Protein AF-A0A2L0T7G9-F1 (afdb_monomer_lite)

InterPro domains:
  IPR020829 Glyceraldehyde 3-phosphate dehydrogenase, catalytic domain [PF02800] (1-66)
  IPR020831 Glyceraldehyde/Erythrose phosphate dehydrogenase family [PR00078] (7-23)
  IPR020831 Glyceraldehyde/Erythrose phosphate dehydrogenase family [PR00078] (64-66)
  IPR020831 Glyceraldehyde/Erythrose phosphate dehydrogenase family [PTHR10836] (1-66)

Foldseek 3Di:
DPDAPADEDEDPDDDDPLADCDQDDNDPQNQSSHRRVPDDGKAADCVQCVVCVVVVSCHPRYGYID

Radius of gyration: 15.12 Å; chains: 1; bounding box: 42×21×33 Å

pLDDT: mean 96.23, std 2.99, range [78.62, 98.19]

Secondary structure (DSSP, 8-state):
----S-EEEE--PPP-TTSBSSS---TT-GGGGSBGGGS----B--HHHHHHHHSGGGTTTEEEE-

Organism: Pterophyllum scalare (NCBI:txid74131)

Sequence (66 aa):
NFGIIEGLMSTVHAITATQKTVDGPSGKLWRDGRGASQNIIPASTGAAKAVGKVIPELNGKLTGMA

Structure (mmCIF, N/CA/C/O backbone):
data_AF-A0A2L0T7G9-F1
#
_entry.id   AF-A0A2L0T7G9-F1
#
loop_
_atom_site.group_PDB
_atom_site.id
_atom_site.type_symbol
_atom_site.label_atom_id
_atom_site.label_alt_id
_atom_site.label_comp_id
_atom_site.label_asym_id
_atom_site.label_entity_id
_atom_site.label_seq_id
_atom_site.pdbx_PDB_ins_code
_atom_site.Cartn_x
_atom_site.Cartn_y
_atom_site.Cartn_z
_atom_site.occupancy
_atom_site.B_iso_or_equiv
_atom_site.auth_seq_id
_atom_site.auth_comp_id
_atom_site.auth_asym_id
_atom_site.auth_atom_id
_atom_site.pdbx_PDB_model_num
ATOM 1 N N . ASN A 1 1 ? -25.314 8.268 14.008 1.00 78.62 1 ASN A N 1
ATOM 2 C CA . ASN A 1 1 ? -24.025 7.757 13.483 1.00 78.62 1 ASN A CA 1
ATOM 3 C C . ASN A 1 1 ? -23.696 6.424 14.127 1.00 78.62 1 ASN A C 1
ATOM 5 O O . ASN A 1 1 ? -24.052 6.238 15.281 1.00 78.62 1 ASN A O 1
ATOM 9 N N . PHE A 1 2 ? -23.059 5.517 13.382 1.00 90.75 2 PHE A N 1
ATOM 10 C CA . PHE A 1 2 ? -22.870 4.111 13.774 1.00 90.75 2 PHE A CA 1
ATOM 11 C C . PHE A 1 2 ? -21.655 3.850 14.686 1.00 90.75 2 PHE A C 1
ATOM 13 O O . PHE A 1 2 ? -21.660 2.874 15.424 1.00 90.75 2 PHE A O 1
ATOM 20 N N . GLY A 1 3 ? -20.648 4.734 14.688 1.00 93.94 3 GLY A N 1
ATOM 21 C CA . GLY A 1 3 ? -19.396 4.536 15.432 1.00 93.94 3 GLY A CA 1
ATOM 22 C C . GLY A 1 3 ? -18.495 3.460 14.809 1.00 93.94 3 GLY A C 1
ATOM 23 O O . GLY A 1 3 ? -18.966 2.558 14.125 1.00 93.94 3 GLY A O 1
ATOM 24 N N . ILE A 1 4 ? -17.179 3.569 15.016 1.00 96.56 4 ILE A N 1
ATOM 25 C CA . ILE A 1 4 ? -16.199 2.583 14.531 1.00 96.56 4 ILE A CA 1
ATOM 26 C C . ILE A 1 4 ? -15.598 1.865 15.740 1.00 96.56 4 ILE A C 1
ATOM 28 O O . ILE A 1 4 ? -15.009 2.503 16.624 1.00 96.56 4 ILE A O 1
ATOM 32 N N . ILE A 1 5 ? -15.765 0.540 15.767 1.00 97.06 5 ILE A N 1
ATOM 33 C CA . ILE A 1 5 ? -15.182 -0.348 16.782 1.00 97.06 5 ILE A CA 1
ATOM 34 C C . ILE A 1 5 ? -13.751 -0.709 16.369 1.00 97.06 5 ILE A C 1
ATOM 36 O O . ILE A 1 5 ? -12.814 -0.412 17.102 1.00 97.06 5 ILE A O 1
ATOM 40 N N . GLU A 1 6 ? -13.586 -1.252 15.163 1.00 97.31 6 GLU A N 1
ATOM 41 C CA . GLU A 1 6 ? -12.304 -1.606 14.550 1.00 97.31 6 GLU A CA 1
ATOM 42 C C . GLU A 1 6 ? -12.425 -1.612 13.019 1.00 97.31 6 GLU A C 1
ATOM 44 O O . GLU A 1 6 ? -13.532 -1.670 12.477 1.00 97.31 6 GLU A O 1
ATOM 49 N N . GLY A 1 7 ? -11.297 -1.520 12.311 1.00 97.44 7 GLY A N 1
ATOM 50 C CA . GLY A 1 7 ? -11.291 -1.536 10.852 1.00 97.44 7 GLY A CA 1
ATOM 51 C C . GLY A 1 7 ? -9.942 -1.896 10.237 1.00 97.44 7 GLY A C 1
ATOM 52 O O . GLY A 1 7 ? -8.878 -1.470 10.694 1.00 97.44 7 GLY A O 1
ATOM 53 N N . LEU A 1 8 ? -10.009 -2.656 9.144 1.00 97.81 8 LEU A N 1
ATOM 54 C CA . LEU A 1 8 ? -8.878 -2.983 8.283 1.00 97.81 8 LEU A CA 1
ATOM 55 C C . LEU A 1 8 ? -9.064 -2.308 6.928 1.00 97.81 8 LEU A C 1
ATOM 57 O O . LEU A 1 8 ? -10.115 -2.428 6.303 1.00 97.81 8 LEU A O 1
ATOM 61 N N . MET A 1 9 ? -8.035 -1.59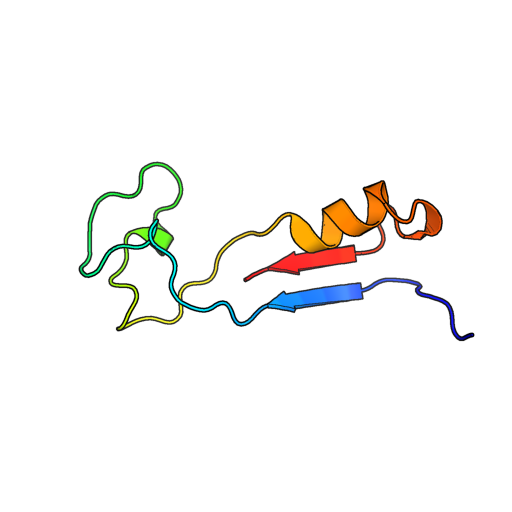9 6.479 1.00 98.00 9 MET A N 1
ATOM 62 C CA . MET A 1 9 ? -8.031 -0.887 5.205 1.00 98.00 9 MET A CA 1
ATOM 63 C C . MET A 1 9 ? -7.061 -1.549 4.225 1.00 98.00 9 MET A C 1
ATOM 65 O O . MET A 1 9 ? -5.962 -1.955 4.599 1.00 98.00 9 MET A O 1
ATOM 69 N N . SER A 1 10 ? -7.463 -1.642 2.962 1.00 97.62 10 SER A N 1
ATOM 70 C CA . SER A 1 10 ? -6.568 -1.946 1.845 1.00 97.62 10 SER A CA 1
ATOM 71 C C . SER A 1 10 ? -6.682 -0.827 0.822 1.00 97.62 10 SER A C 1
ATOM 73 O O . SER A 1 10 ? -7.794 -0.388 0.525 1.00 97.62 10 SER A O 1
ATOM 75 N N . THR A 1 11 ? -5.556 -0.359 0.292 1.00 98.12 11 THR A N 1
ATOM 76 C CA . THR A 1 11 ? -5.545 0.598 -0.817 1.00 98.12 11 THR A CA 1
ATOM 77 C C . THR A 1 11 ? -5.023 -0.081 -2.070 1.00 98.12 11 THR A C 1
ATOM 79 O O . THR A 1 11 ? -3.957 -0.676 -2.050 1.00 98.12 11 THR A O 1
ATOM 82 N N . VAL A 1 12 ? -5.771 0.004 -3.169 1.00 97.94 12 VAL A N 1
ATOM 83 C CA . VAL A 1 12 ? -5.239 -0.360 -4.485 1.00 97.94 12 VAL A CA 1
ATOM 84 C C . VAL A 1 12 ? -4.523 0.875 -5.011 1.00 97.94 12 VAL A C 1
ATOM 86 O O . VAL A 1 12 ? -5.162 1.835 -5.446 1.00 97.94 12 VAL A O 1
ATOM 89 N N . HIS A 1 13 ? -3.197 0.881 -4.887 1.00 98.06 13 HIS A N 1
ATOM 90 C CA . HIS A 1 13 ? -2.385 2.057 -5.177 1.00 98.06 13 HIS A CA 1
ATOM 91 C C . HIS A 1 13 ? -1.818 2.027 -6.601 1.00 98.06 13 HIS A C 1
ATOM 93 O O . HIS A 1 13 ? -1.325 1.002 -7.067 1.00 98.06 13 HIS A O 1
ATOM 99 N N . ALA A 1 14 ? -1.871 3.167 -7.293 1.00 98.12 14 ALA A N 1
ATOM 100 C CA . ALA A 1 14 ? -1.246 3.324 -8.602 1.00 98.12 14 ALA A CA 1
ATOM 101 C C . ALA A 1 14 ? 0.288 3.363 -8.488 1.00 98.12 14 ALA A C 1
ATOM 103 O O . ALA A 1 14 ? 0.836 3.667 -7.430 1.00 98.12 14 ALA A O 1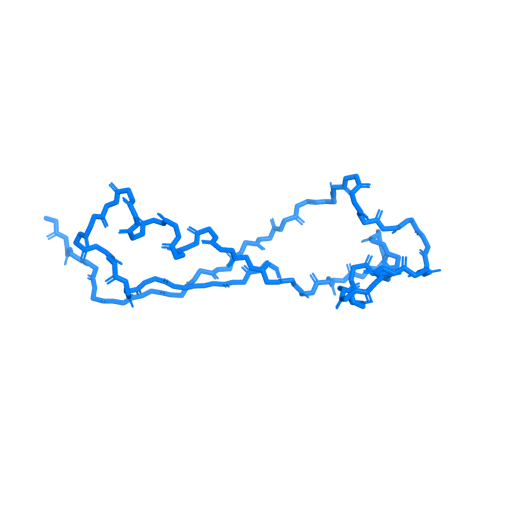
ATOM 104 N N . ILE A 1 15 ? 0.982 3.087 -9.596 1.00 97.31 15 ILE A N 1
ATOM 105 C CA . ILE A 1 15 ? 2.448 3.127 -9.637 1.00 97.31 15 ILE A CA 1
ATOM 106 C C . ILE A 1 15 ? 2.949 4.533 -9.284 1.00 97.31 15 ILE A C 1
ATOM 108 O O . ILE A 1 15 ? 2.433 5.533 -9.786 1.00 97.31 15 ILE A O 1
ATOM 112 N N . THR A 1 16 ? 3.992 4.602 -8.460 1.00 96.69 16 THR A N 1
ATOM 113 C CA . THR A 1 16 ? 4.682 5.852 -8.110 1.00 96.69 16 THR A CA 1
ATOM 114 C C . THR A 1 16 ? 6.151 5.822 -8.533 1.00 96.69 16 THR A C 1
ATOM 116 O O . THR A 1 16 ? 6.705 4.776 -8.866 1.00 96.69 16 THR A O 1
ATOM 119 N N . ALA A 1 17 ? 6.808 6.985 -8.501 1.00 96.31 17 ALA A N 1
ATOM 120 C CA . ALA A 1 17 ? 8.184 7.157 -8.976 1.00 96.31 17 ALA A CA 1
ATOM 121 C C . ALA A 1 17 ? 9.249 6.361 -8.191 1.00 96.31 17 ALA A C 1
ATOM 123 O O . ALA A 1 17 ? 10.385 6.241 -8.646 1.00 96.31 17 ALA A O 1
ATOM 124 N N . THR A 1 18 ? 8.927 5.836 -7.005 1.00 94.12 18 THR A N 1
ATOM 125 C CA . THR A 1 18 ? 9.880 5.059 -6.196 1.00 94.12 18 THR A CA 1
ATOM 126 C C . THR A 1 18 ? 10.047 3.622 -6.701 1.00 94.12 18 THR A C 1
ATOM 128 O O . THR A 1 18 ? 11.132 3.042 -6.545 1.00 94.12 18 THR A O 1
ATOM 131 N N . GLN A 1 19 ? 9.008 3.072 -7.337 1.00 96.12 19 GLN A N 1
ATOM 132 C CA . GLN A 1 19 ? 8.965 1.701 -7.846 1.00 96.12 19 GLN A CA 1
ATOM 133 C C . GLN A 1 19 ? 9.774 1.553 -9.143 1.00 96.12 19 GLN A C 1
ATOM 135 O O . GLN A 1 19 ? 10.011 2.519 -9.871 1.00 96.12 19 GLN A O 1
ATOM 140 N N . LYS A 1 20 ? 10.250 0.335 -9.421 1.00 96.19 20 LYS A N 1
ATOM 141 C CA . LYS A 1 20 ? 11.165 0.064 -10.541 1.00 96.19 20 LYS A CA 1
ATOM 142 C C . LYS A 1 20 ? 10.417 -0.414 -11.781 1.00 96.19 20 LYS A C 1
ATOM 144 O O . LYS A 1 20 ? 9.439 -1.145 -11.683 1.00 96.19 20 LYS A O 1
ATOM 149 N N . THR A 1 21 ? 10.885 -0.022 -12.963 1.00 97.00 21 THR A N 1
ATOM 150 C CA . THR A 1 21 ? 10.312 -0.481 -14.241 1.00 97.00 21 THR A CA 1
ATOM 151 C C . THR A 1 21 ? 10.614 -1.957 -14.513 1.00 97.00 21 THR A C 1
ATOM 153 O O . THR A 1 21 ? 9.784 -2.660 -15.082 1.00 97.00 21 THR A O 1
ATOM 156 N N . VAL A 1 22 ? 11.774 -2.434 -14.058 1.00 97.38 22 VAL A N 1
ATOM 157 C CA . VAL A 1 22 ? 12.235 -3.829 -14.105 1.00 97.38 22 VAL A CA 1
ATOM 158 C C . VAL A 1 22 ? 12.783 -4.239 -12.737 1.00 97.38 22 VAL A C 1
ATOM 160 O O . VAL A 1 22 ? 13.035 -3.374 -11.898 1.00 97.38 22 VAL A O 1
ATOM 163 N N . ASP A 1 23 ? 12.976 -5.540 -12.514 1.00 97.81 23 ASP A N 1
ATOM 164 C CA . ASP A 1 23 ? 13.505 -6.058 -11.250 1.00 97.81 23 ASP A CA 1
ATOM 165 C C . ASP A 1 23 ? 14.876 -5.430 -10.912 1.00 97.81 23 ASP A C 1
ATOM 167 O O . ASP A 1 23 ? 15.800 -5.444 -11.727 1.00 97.81 23 ASP A O 1
ATOM 171 N N . GLY A 1 24 ? 15.023 -4.879 -9.703 1.00 96.62 24 GLY A N 1
ATOM 172 C CA . GLY A 1 24 ? 16.245 -4.212 -9.260 1.00 96.62 24 GLY A 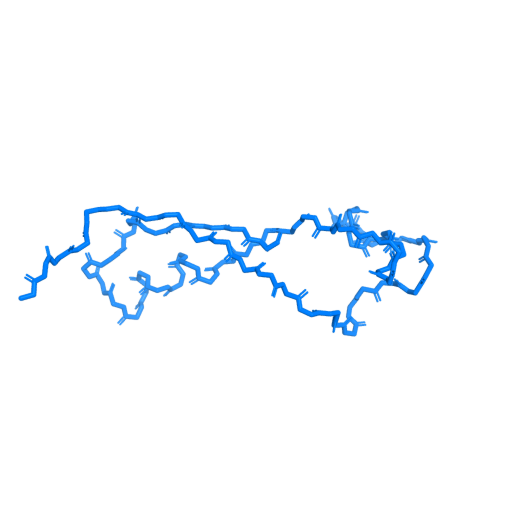CA 1
ATOM 173 C C . GLY A 1 24 ? 16.313 -3.952 -7.747 1.00 96.62 24 GLY A C 1
ATOM 174 O O . GLY A 1 24 ? 15.345 -4.177 -7.017 1.00 96.62 24 GLY A O 1
ATOM 175 N N . PRO A 1 25 ? 17.464 -3.481 -7.231 1.00 96.12 25 PRO A N 1
ATOM 176 C CA . PRO A 1 25 ? 17.649 -3.261 -5.797 1.00 96.12 25 PRO A CA 1
ATOM 177 C C . PRO A 1 25 ? 16.716 -2.172 -5.231 1.00 96.12 25 PRO A C 1
ATOM 179 O O . PRO A 1 25 ? 16.602 -1.083 -5.792 1.00 96.12 25 PRO A O 1
ATOM 182 N N . SER A 1 26 ? 16.095 -2.445 -4.077 1.00 94.44 26 SER A N 1
ATOM 183 C CA . SER A 1 26 ? 15.176 -1.524 -3.369 1.00 94.44 26 SER A CA 1
ATOM 184 C C . SER A 1 26 ? 15.488 -1.394 -1.860 1.00 94.44 26 SER A C 1
ATOM 186 O O . SER A 1 26 ? 14.663 -1.017 -1.025 1.00 94.44 26 SER A O 1
ATOM 188 N N . GLY A 1 27 ? 16.720 -1.728 -1.469 1.00 90.12 27 GLY A N 1
ATOM 189 C CA . GLY A 1 27 ? 17.152 -1.688 -0.071 1.00 90.12 27 GLY A CA 1
ATOM 190 C C . GLY A 1 27 ? 16.288 -2.584 0.821 1.00 90.12 27 GLY A C 1
ATOM 191 O O . GLY A 1 27 ? 16.212 -3.790 0.605 1.00 90.12 27 GLY A O 1
ATOM 192 N N . LYS A 1 28 ? 15.633 -1.993 1.829 1.00 86.50 28 LYS A N 1
ATOM 193 C CA . LYS A 1 28 ? 14.802 -2.733 2.797 1.00 86.50 28 LYS A CA 1
ATOM 194 C C . LYS A 1 28 ? 13.440 -3.169 2.234 1.00 86.50 28 LYS A C 1
ATOM 196 O O . LYS A 1 28 ? 12.845 -4.100 2.768 1.00 86.50 28 LYS A O 1
ATOM 201 N N . LEU A 1 29 ? 12.942 -2.525 1.175 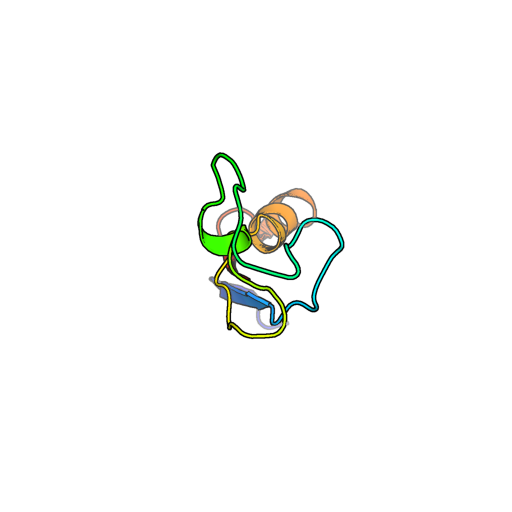1.00 91.25 29 LEU A N 1
ATOM 202 C CA . LEU A 1 29 ? 11.635 -2.811 0.573 1.00 91.25 29 LEU A CA 1
ATOM 203 C C . LEU A 1 29 ? 11.803 -3.702 -0.659 1.00 91.25 29 LEU A C 1
ATOM 205 O O . LEU A 1 29 ? 11.552 -3.305 -1.791 1.00 91.25 29 LEU A O 1
ATOM 209 N N . TRP A 1 30 ? 12.244 -4.934 -0.420 1.00 95.00 30 TRP A N 1
ATOM 210 C CA . TRP A 1 30 ? 12.507 -5.947 -1.447 1.00 95.00 30 TRP A CA 1
ATOM 211 C C . TRP A 1 30 ? 11.376 -6.171 -2.468 1.00 95.00 30 TRP A C 1
ATOM 213 O O . TRP A 1 30 ? 11.661 -6.412 -3.637 1.00 95.00 30 TRP A O 1
ATOM 223 N N . ARG A 1 31 ? 10.103 -6.056 -2.060 1.00 96.94 31 ARG A N 1
ATOM 224 C CA . ARG A 1 31 ? 8.942 -6.226 -2.951 1.00 96.94 31 ARG A CA 1
ATOM 225 C C . ARG A 1 31 ? 8.810 -5.081 -3.956 1.00 96.94 31 ARG A C 1
ATOM 227 O O . ARG A 1 31 ? 8.515 -5.338 -5.115 1.00 96.94 31 ARG A O 1
ATOM 234 N N . ASP A 1 32 ? 9.127 -3.856 -3.551 1.00 9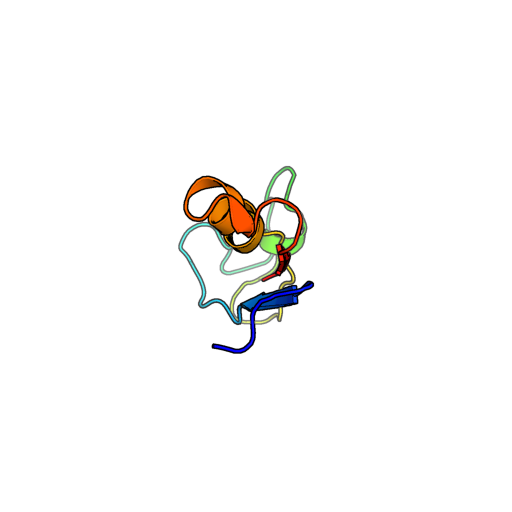4.94 32 ASP A N 1
ATOM 235 C CA . ASP A 1 32 ? 9.101 -2.663 -4.413 1.00 94.94 32 ASP A CA 1
ATOM 236 C C . ASP A 1 32 ? 10.217 -2.681 -5.468 1.00 94.94 32 ASP A C 1
ATOM 238 O O . ASP A 1 32 ? 10.198 -1.908 -6.426 1.00 94.94 32 ASP A O 1
ATOM 242 N N . GLY A 1 33 ? 11.199 -3.570 -5.289 1.00 96.31 33 GLY A N 1
ATOM 243 C CA . GLY A 1 33 ? 12.243 -3.833 -6.269 1.00 96.31 33 GLY A CA 1
ATOM 244 C C . GLY A 1 33 ? 11.766 -4.653 -7.462 1.00 96.31 33 GLY A C 1
ATOM 245 O O . GLY A 1 33 ? 12.521 -4.781 -8.416 1.00 96.31 33 GLY A O 1
ATOM 246 N N . ARG A 1 34 ? 10.553 -5.219 -7.433 1.00 98.06 34 ARG A N 1
ATOM 247 C CA . ARG A 1 34 ? 9.994 -5.965 -8.566 1.00 98.06 34 ARG A CA 1
ATOM 248 C C . ARG A 1 34 ? 9.465 -5.013 -9.641 1.00 98.06 34 ARG A C 1
ATOM 250 O O . ARG A 1 34 ? 9.013 -3.915 -9.321 1.00 98.06 34 ARG A O 1
ATOM 257 N N . GLY A 1 35 ? 9.469 -5.444 -10.901 1.00 97.62 35 GLY A N 1
ATOM 258 C CA . GLY A 1 35 ? 8.936 -4.675 -12.028 1.00 97.62 35 GLY A CA 1
ATOM 259 C C . GLY A 1 35 ? 7.483 -4.247 -11.792 1.00 97.62 35 GLY A 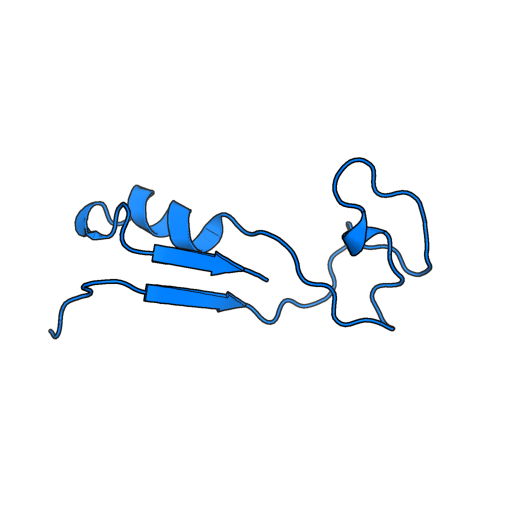C 1
ATOM 260 O O . GLY A 1 35 ? 6.574 -5.083 -11.776 1.00 97.62 35 GLY A O 1
ATOM 261 N N . ALA A 1 36 ? 7.268 -2.943 -11.615 1.00 97.62 36 ALA A N 1
ATOM 262 C CA . ALA A 1 36 ? 6.026 -2.367 -11.101 1.00 97.62 36 ALA A CA 1
ATOM 263 C C . ALA A 1 36 ? 4.819 -2.593 -12.017 1.00 97.62 36 ALA A C 1
ATOM 265 O O . ALA A 1 36 ? 3.718 -2.844 -11.543 1.00 97.62 36 ALA A O 1
ATOM 266 N N . SER A 1 37 ? 5.020 -2.538 -13.334 1.00 97.38 37 SER A N 1
ATOM 267 C CA . SER A 1 37 ? 3.931 -2.672 -14.313 1.00 97.38 37 SER A CA 1
ATOM 268 C C . SER A 1 37 ? 3.530 -4.122 -14.594 1.00 97.38 37 SER A C 1
ATOM 270 O O . SER A 1 37 ? 2.622 -4.357 -15.383 1.00 97.38 37 SER A O 1
ATOM 272 N N . GLN A 1 38 ? 4.224 -5.093 -13.994 1.00 97.44 38 GLN A N 1
ATOM 273 C CA . GLN A 1 38 ? 4.075 -6.520 -14.298 1.00 97.44 38 GLN A CA 1
ATOM 274 C C . GLN A 1 38 ? 3.594 -7.335 -13.090 1.00 97.44 38 GLN A C 1
ATOM 276 O O . GLN A 1 38 ? 3.340 -8.529 -13.220 1.00 97.44 38 GLN A O 1
ATOM 281 N N . ASN A 1 39 ? 3.496 -6.716 -11.910 1.00 97.94 39 ASN A N 1
ATOM 282 C CA . ASN A 1 39 ? 3.239 -7.404 -10.651 1.00 97.94 39 ASN A CA 1
ATOM 283 C C . ASN A 1 39 ? 2.176 -6.678 -9.822 1.00 97.94 39 ASN A C 1
ATOM 285 O O . ASN A 1 39 ? 2.105 -5.453 -9.813 1.00 97.94 39 ASN A O 1
ATOM 289 N N . ILE A 1 40 ? 1.424 -7.449 -9.037 1.00 98.19 40 ILE A N 1
ATOM 290 C CA . ILE A 1 40 ? 0.720 -6.930 -7.861 1.00 98.19 40 ILE A CA 1
ATOM 291 C C . ILE A 1 40 ? 1.726 -6.959 -6.708 1.00 98.19 40 ILE A C 1
ATOM 293 O O . ILE A 1 40 ? 2.234 -8.027 -6.359 1.00 98.19 40 ILE A O 1
ATOM 297 N N . ILE A 1 41 ? 2.049 -5.794 -6.146 1.00 97.56 41 ILE A N 1
ATOM 298 C CA . ILE A 1 41 ? 3.113 -5.637 -5.146 1.00 97.56 41 ILE A CA 1
ATOM 299 C C . ILE A 1 41 ? 2.483 -5.250 -3.805 1.00 97.56 41 ILE A C 1
ATOM 301 O O . ILE A 1 41 ? 2.081 -4.100 -3.659 1.00 97.56 41 ILE A O 1
ATOM 305 N N . PRO A 1 42 ? 2.425 -6.157 -2.811 1.00 97.81 42 PRO A N 1
ATOM 306 C CA . PRO A 1 42 ? 1.922 -5.791 -1.495 1.00 97.81 42 PRO A CA 1
ATOM 307 C C . PRO A 1 42 ? 2.958 -4.963 -0.726 1.00 97.81 42 PRO A C 1
ATOM 309 O O . PRO A 1 42 ? 4.101 -5.413 -0.548 1.00 97.81 42 PRO A O 1
ATOM 312 N N . ALA A 1 43 ? 2.530 -3.820 -0.203 1.00 96.31 43 ALA A N 1
ATOM 313 C CA . ALA A 1 43 ? 3.323 -2.833 0.515 1.00 96.31 43 ALA A CA 1
ATOM 314 C C . ALA A 1 43 ? 2.698 -2.472 1.877 1.00 96.31 43 ALA A C 1
ATOM 316 O O . ALA A 1 43 ? 1.494 -2.569 2.119 1.00 96.31 43 ALA A O 1
ATOM 317 N N . SER A 1 44 ? 3.540 -2.053 2.822 1.00 95.69 44 SER A N 1
ATOM 318 C CA . SER A 1 44 ? 3.062 -1.526 4.101 1.00 95.69 44 SER A CA 1
ATOM 319 C C . SER A 1 44 ? 2.674 -0.052 3.958 1.00 95.69 44 SER A C 1
ATOM 321 O O . SER A 1 44 ? 3.309 0.706 3.229 1.00 95.69 44 SER A O 1
ATOM 323 N N . THR A 1 45 ? 1.640 0.384 4.681 1.00 96.38 45 THR A N 1
ATOM 324 C CA . THR A 1 45 ? 1.257 1.801 4.743 1.00 96.38 45 THR A CA 1
ATOM 325 C C . THR A 1 45 ? 0.899 2.219 6.162 1.00 96.38 45 THR A C 1
ATOM 327 O O . THR A 1 45 ? 0.278 1.480 6.926 1.00 96.38 45 THR A O 1
ATOM 330 N N . GLY A 1 46 ? 1.300 3.435 6.529 1.00 96.12 46 GLY A N 1
ATOM 331 C CA . GLY A 1 46 ? 0.946 4.057 7.803 1.00 96.12 46 GLY A CA 1
ATOM 332 C C . GLY A 1 46 ? -0.384 4.813 7.774 1.00 96.12 46 GLY A C 1
ATOM 333 O O . GLY A 1 46 ? -0.785 5.325 8.816 1.00 96.12 46 GLY A O 1
ATOM 334 N N . ALA A 1 47 ? -1.062 4.903 6.622 1.00 97.19 47 ALA A N 1
ATOM 335 C CA . ALA A 1 47 ? -2.201 5.804 6.428 1.00 97.19 47 ALA A CA 1
ATOM 336 C C . ALA A 1 47 ? -3.345 5.555 7.425 1.00 97.19 47 ALA A C 1
ATOM 338 O O . ALA A 1 47 ? -3.766 6.477 8.116 1.00 97.19 47 ALA A O 1
ATOM 339 N N . ALA A 1 48 ? -3.788 4.303 7.581 1.00 96.31 48 ALA A N 1
ATOM 340 C CA . ALA A 1 48 ? -4.851 3.957 8.529 1.00 96.31 48 ALA A CA 1
ATOM 341 C C . ALA A 1 48 ? -4.467 4.273 9.986 1.00 96.31 48 ALA A C 1
ATOM 343 O O . ALA A 1 48 ? -5.272 4.817 10.735 1.00 96.31 48 ALA A O 1
ATOM 344 N N . LYS A 1 49 ? -3.210 4.024 10.374 1.00 96.00 49 LYS A N 1
ATOM 345 C CA . LYS A 1 49 ? -2.710 4.379 11.712 1.00 96.00 49 LYS A CA 1
ATOM 346 C C . LYS A 1 49 ? -2.620 5.895 11.908 1.00 96.00 49 LYS A C 1
ATOM 348 O O . LYS A 1 49 ? -2.837 6.383 13.012 1.00 96.00 49 LYS A O 1
ATOM 353 N N . ALA A 1 50 ? -2.311 6.650 10.852 1.00 97.62 50 ALA A N 1
ATOM 354 C CA . ALA A 1 50 ? -2.253 8.107 10.896 1.00 97.62 50 ALA A CA 1
ATOM 355 C C . ALA A 1 50 ? -3.634 8.744 11.118 1.00 97.62 50 ALA A C 1
ATOM 357 O O . ALA A 1 50 ? -3.696 9.806 11.733 1.00 97.62 50 ALA A O 1
ATOM 358 N N . VAL A 1 51 ? -4.729 8.075 10.724 1.00 97.38 51 VAL A N 1
ATOM 359 C CA . VAL A 1 51 ? -6.099 8.512 11.059 1.00 97.38 51 VAL A CA 1
ATOM 360 C C . VAL A 1 51 ? -6.266 8.669 12.571 1.00 97.38 51 VAL A C 1
ATOM 362 O O . VAL A 1 51 ? -6.802 9.674 13.017 1.00 97.38 51 VAL A O 1
ATOM 365 N N . GLY A 1 52 ? -5.707 7.758 13.372 1.00 96.75 52 GLY A N 1
ATOM 366 C CA . GLY A 1 52 ? -5.736 7.851 14.835 1.00 96.75 52 GLY A CA 1
ATOM 367 C C . GLY A 1 52 ? -5.014 9.070 15.424 1.00 96.75 52 GLY A C 1
ATOM 368 O O . GLY A 1 52 ? -5.281 9.447 16.560 1.00 96.75 52 GLY A O 1
ATOM 369 N N . LYS A 1 53 ? -4.109 9.706 14.665 1.00 96.62 53 LYS A N 1
ATOM 370 C CA . LYS A 1 53 ? -3.444 10.952 15.081 1.00 96.62 53 LYS A CA 1
ATOM 371 C C . LYS A 1 53 ? -4.298 12.191 14.812 1.00 96.62 53 LYS A C 1
ATOM 373 O O . LYS A 1 53 ? -4.160 13.171 15.532 1.00 96.62 53 LYS A O 1
ATOM 378 N N . VAL A 1 54 ? -5.133 12.160 13.771 1.00 97.69 54 VAL A N 1
ATOM 379 C CA . VAL A 1 54 ? -5.996 13.289 13.372 1.00 97.69 54 VAL A CA 1
ATOM 380 C C . VAL A 1 54 ? -7.407 13.189 13.951 1.00 97.69 54 VAL A C 1
ATOM 382 O O . VAL A 1 54 ? -8.043 14.210 14.178 1.00 97.69 54 VAL A O 1
ATOM 385 N N . ILE A 1 55 ? -7.874 11.969 14.219 1.00 97.31 55 ILE A N 1
ATOM 386 C CA . ILE A 1 55 ? -9.159 11.643 14.839 1.00 97.31 55 ILE A CA 1
ATOM 387 C C . ILE A 1 55 ? -8.852 10.754 16.061 1.00 97.31 55 ILE A C 1
ATOM 389 O O . ILE A 1 55 ? -8.774 9.525 15.924 1.00 97.31 55 ILE A O 1
ATOM 393 N N . PRO A 1 56 ? -8.589 11.346 17.244 1.00 96.75 56 PRO A N 1
ATOM 394 C CA . PRO A 1 56 ? -8.080 10.624 18.415 1.00 96.75 56 PRO A CA 1
ATOM 395 C C . PRO A 1 56 ? -8.966 9.466 18.895 1.00 96.75 56 PRO A C 1
ATOM 397 O O . PRO A 1 56 ? -8.450 8.454 19.367 1.00 96.75 56 PRO A O 1
ATOM 400 N N . GLU A 1 57 ? -10.287 9.555 18.727 1.00 96.69 57 GLU A N 1
ATOM 401 C CA . GLU A 1 57 ? -11.247 8.500 19.086 1.00 96.69 57 GLU A CA 1
ATOM 402 C C . GLU A 1 57 ? -11.126 7.221 18.231 1.00 96.69 57 GLU A C 1
ATOM 404 O O . GLU A 1 57 ? -11.699 6.174 18.574 1.00 96.69 57 GLU A O 1
ATOM 409 N N . LEU A 1 58 ? -10.371 7.296 17.128 1.00 97.38 58 LEU A N 1
ATOM 410 C CA . LEU A 1 58 ? -10.029 6.178 16.247 1.00 97.38 58 LEU A CA 1
ATOM 411 C C . LEU A 1 58 ? -8.609 5.640 16.477 1.00 97.38 58 LEU A C 1
ATOM 413 O O . LEU A 1 58 ? -8.187 4.705 15.788 1.00 97.38 58 LEU A O 1
ATOM 417 N N . ASN A 1 59 ? -7.857 6.192 17.433 1.00 97.38 59 ASN A N 1
ATOM 418 C CA . ASN A 1 59 ? -6.500 5.742 17.709 1.00 97.38 59 ASN A CA 1
ATOM 419 C C . ASN A 1 59 ? -6.469 4.269 18.146 1.00 97.38 59 ASN A C 1
ATOM 421 O O . ASN A 1 59 ? -7.228 3.843 19.013 1.00 97.38 59 ASN A O 1
ATOM 425 N N . GLY A 1 60 ? -5.598 3.481 17.513 1.00 96.69 60 GLY A N 1
ATOM 426 C CA . GLY A 1 60 ? -5.483 2.037 17.741 1.00 96.69 60 GLY A CA 1
ATOM 427 C C . GLY A 1 60 ? -6.567 1.172 17.084 1.00 96.69 60 GLY A C 1
ATOM 428 O O . GLY A 1 60 ? -6.416 -0.045 17.076 1.00 96.69 60 GLY A O 1
ATOM 429 N N . LYS A 1 61 ? -7.614 1.762 16.490 1.00 97.69 61 LYS A N 1
ATOM 430 C CA . LYS A 1 61 ? -8.735 1.008 15.894 1.00 97.69 61 LYS A CA 1
ATOM 431 C C . LYS A 1 61 ? -8.555 0.672 14.416 1.00 97.69 61 LYS A C 1
ATOM 433 O O . LYS A 1 61 ? -9.264 -0.185 13.899 1.00 97.69 61 LYS A O 1
ATOM 438 N N . LEU A 1 62 ? -7.649 1.367 13.727 1.00 98.00 62 LEU A N 1
ATOM 439 C CA . LEU A 1 62 ? -7.464 1.262 12.281 1.00 98.00 62 LEU A CA 1
ATOM 440 C C . LEU A 1 62 ? -6.029 0.863 11.924 1.00 98.00 62 LEU A C 1
ATOM 442 O O . LEU A 1 62 ? -5.055 1.459 12.391 1.00 98.00 62 LEU A O 1
ATOM 446 N N . THR A 1 63 ? -5.895 -0.112 11.029 1.00 98.00 63 THR A N 1
ATOM 447 C CA . THR A 1 63 ? -4.625 -0.466 10.375 1.00 98.00 63 THR A CA 1
ATOM 448 C C . THR A 1 63 ? -4.880 -0.893 8.928 1.00 98.00 63 THR A C 1
ATOM 450 O O . THR A 1 63 ? -6.030 -1.024 8.511 1.00 98.00 63 THR A O 1
ATOM 453 N N . GLY A 1 64 ? -3.833 -1.066 8.121 1.00 97.19 64 GLY A N 1
ATOM 454 C CA . GLY A 1 64 ? -4.017 -1.449 6.725 1.00 97.19 64 GLY A CA 1
ATOM 455 C C . GLY A 1 64 ? -2.742 -1.740 5.947 1.00 97.19 64 GLY A C 1
ATOM 456 O O . GLY A 1 64 ? -1.636 -1.661 6.488 1.00 97.19 64 GLY A O 1
ATOM 457 N N . MET A 1 65 ? -2.934 -2.072 4.672 1.00 98.06 65 MET A N 1
ATOM 458 C CA . MET A 1 65 ? -1.884 -2.345 3.687 1.00 98.06 65 MET A CA 1
ATOM 459 C C . MET A 1 65 ? -2.189 -1.679 2.335 1.00 98.06 65 MET A C 1
ATOM 461 O O . MET A 1 65 ? -3.275 -1.122 2.146 1.00 98.06 65 MET A O 1
ATOM 465 N N . ALA A 1 66 ? -1.212 -1.722 1.433 1.00 96.06 66 ALA A N 1
ATOM 466 C CA . ALA A 1 66 ? -1.310 -1.319 0.033 1.00 96.06 66 ALA A CA 1
ATOM 467 C C . ALA A 1 66 ? -0.901 -2.479 -0.885 1.00 96.06 66 ALA A C 1
ATOM 469 O O . ALA A 1 66 ? -0.145 -3.354 -0.401 1.00 96.06 66 ALA A O 1
#